Protein AF-A0A0C3AKU4-F1 (afdb_monomer_lite)

Structure (mmCIF, N/CA/C/O backbone):
data_AF-A0A0C3AKU4-F1
#
_entry.id   AF-A0A0C3AKU4-F1
#
loop_
_atom_site.group_PDB
_atom_site.id
_atom_site.type_symbol
_atom_site.label_atom_id
_atom_site.label_alt_id
_atom_site.label_comp_id
_atom_site.label_asym_id
_atom_site.label_entity_id
_atom_site.label_seq_id
_atom_site.pdbx_PDB_ins_code
_atom_site.Cartn_x
_atom_site.Cartn_y
_atom_site.Cartn_z
_atom_site.occupancy
_atom_site.B_iso_or_equiv
_atom_site.auth_seq_id
_atom_site.auth_comp_id
_atom_site.auth_asym_id
_atom_site.auth_atom_id
_atom_site.pdbx_PDB_model_num
ATOM 1 N N . LEU A 1 1 ? -0.906 -10.750 6.330 1.00 57.19 1 LEU A N 1
ATOM 2 C CA . LEU A 1 1 ? -0.267 -9.595 7.023 1.00 57.19 1 LEU A CA 1
ATOM 3 C C . LEU A 1 1 ? 1.233 -9.761 7.236 1.00 57.19 1 LEU A C 1
ATOM 5 O O . LEU A 1 1 ? 1.944 -8.767 7.169 1.00 57.19 1 LEU A O 1
ATOM 9 N N . THR A 1 2 ? 1.725 -10.977 7.476 1.00 61.22 2 THR A N 1
ATOM 10 C CA . THR A 1 2 ? 3.160 -11.286 7.604 1.00 61.22 2 THR A CA 1
ATOM 11 C C . THR A 1 2 ? 3.976 -10.761 6.421 1.00 61.22 2 THR A C 1
ATOM 13 O O . THR A 1 2 ? 4.950 -10.059 6.647 1.00 61.22 2 THR A O 1
ATOM 16 N N . GLN A 1 3 ? 3.505 -10.947 5.182 1.00 67.44 3 GLN A N 1
ATOM 17 C CA . GLN A 1 3 ? 4.186 -10.451 3.974 1.00 67.44 3 GLN A CA 1
ATOM 18 C C . GLN A 1 3 ? 4.362 -8.920 3.916 1.00 67.44 3 GLN A C 1
ATOM 20 O O . GLN A 1 3 ? 5.371 -8.447 3.409 1.00 67.44 3 GLN A O 1
ATOM 25 N N . LEU A 1 4 ? 3.425 -8.130 4.462 1.00 67.31 4 LEU A N 1
ATOM 26 C CA . LEU A 1 4 ? 3.559 -6.663 4.536 1.00 67.31 4 LEU A CA 1
ATOM 27 C C . LEU A 1 4 ? 4.584 -6.238 5.584 1.00 67.31 4 LEU A C 1
ATOM 29 O O . LEU A 1 4 ? 5.330 -5.290 5.365 1.00 67.31 4 LEU A O 1
ATOM 33 N N . ARG A 1 5 ? 4.627 -6.950 6.715 1.00 65.94 5 ARG A N 1
ATOM 34 C CA . ARG A 1 5 ? 5.590 -6.697 7.795 1.00 65.94 5 ARG A CA 1
ATOM 35 C C . ARG A 1 5 ? 7.017 -7.070 7.403 1.00 65.94 5 ARG A C 1
ATOM 37 O O . ARG A 1 5 ? 7.945 -6.468 7.923 1.00 65.94 5 ARG A O 1
ATOM 44 N N . THR A 1 6 ? 7.181 -8.031 6.499 1.00 62.38 6 THR A N 1
ATOM 45 C CA . THR A 1 6 ? 8.490 -8.454 5.984 1.00 62.38 6 THR A CA 1
ATOM 46 C C . THR A 1 6 ? 8.853 -7.794 4.653 1.00 62.38 6 THR A C 1
ATOM 48 O O . THR A 1 6 ? 9.811 -8.223 4.024 1.00 62.38 6 THR A O 1
ATOM 51 N N . GLU A 1 7 ? 8.075 -6.811 4.178 1.00 65.00 7 GLU A N 1
ATOM 52 C CA . GLU A 1 7 ? 8.232 -6.190 2.848 1.00 65.00 7 GLU A CA 1
ATOM 53 C C . GLU A 1 7 ? 8.251 -7.192 1.669 1.00 65.00 7 GLU A C 1
ATOM 55 O O . GLU A 1 7 ? 8.611 -6.843 0.549 1.00 65.00 7 GLU A O 1
ATOM 60 N N . HIS A 1 8 ? 7.786 -8.427 1.882 1.00 71.19 8 HIS A N 1
ATOM 61 C CA . HIS A 1 8 ? 7.647 -9.479 0.864 1.00 71.19 8 HIS A CA 1
ATOM 62 C C . HIS A 1 8 ? 6.320 -9.356 0.110 1.00 71.19 8 HIS A C 1
ATOM 64 O O . HIS A 1 8 ? 5.663 -10.343 -0.221 1.00 71.19 8 HIS A O 1
ATOM 70 N N . VAL A 1 9 ? 5.883 -8.122 -0.103 1.00 78.50 9 VAL A N 1
ATOM 71 C CA . VAL A 1 9 ? 4.678 -7.819 -0.866 1.00 78.50 9 VAL A CA 1
ATOM 72 C C . VAL A 1 9 ? 5.062 -7.845 -2.340 1.00 78.50 9 VAL A C 1
ATOM 74 O O . VAL A 1 9 ? 6.108 -7.290 -2.679 1.00 78.50 9 VAL A O 1
ATOM 77 N N . PRO A 1 10 ? 4.243 -8.421 -3.232 1.00 78.81 10 PRO A N 1
ATOM 78 C CA . PRO A 1 10 ? 4.521 -8.466 -4.667 1.00 78.81 10 PRO A CA 1
ATOM 79 C C . PRO A 1 10 ? 4.308 -7.094 -5.342 1.00 78.81 10 PRO A C 1
ATOM 81 O O . PRO A 1 10 ? 3.543 -6.955 -6.290 1.00 78.81 10 PRO A O 1
ATOM 84 N N . LEU A 1 11 ? 4.967 -6.057 -4.824 1.00 87.81 11 LEU A N 1
ATOM 85 C CA . LEU A 1 11 ? 5.146 -4.763 -5.475 1.00 87.81 11 LEU A CA 1
ATOM 86 C C . LEU A 1 11 ? 6.333 -4.851 -6.437 1.00 87.81 11 LEU A C 1
ATOM 88 O O . LEU A 1 11 ? 7.272 -5.616 -6.186 1.00 87.81 11 LEU A O 1
ATOM 92 N N . ASN A 1 12 ? 6.336 -4.047 -7.501 1.00 88.12 12 ASN A N 1
ATOM 93 C CA . ASN A 1 12 ? 7.346 -4.170 -8.554 1.00 88.12 12 ASN A CA 1
ATOM 94 C C . ASN A 1 12 ? 8.782 -3.982 -8.040 1.00 88.12 12 ASN A C 1
ATOM 96 O O . ASN A 1 12 ? 9.687 -4.647 -8.537 1.00 88.12 12 ASN A O 1
ATOM 100 N N . PHE A 1 13 ? 9.002 -3.193 -6.979 1.00 88.56 13 PHE A N 1
ATOM 101 C CA . PHE A 1 13 ? 10.311 -3.117 -6.318 1.00 88.56 13 PHE A CA 1
ATOM 102 C C . PHE A 1 13 ? 10.807 -4.482 -5.807 1.00 88.56 13 PHE A C 1
ATOM 104 O O . PHE A 1 13 ? 11.940 -4.882 -6.083 1.00 88.56 13 PHE A O 1
ATOM 111 N N . TYR A 1 14 ? 9.960 -5.222 -5.086 1.00 88.44 14 TYR A N 1
ATOM 112 C CA . TYR A 1 14 ? 10.316 -6.544 -4.568 1.00 88.44 14 TYR A CA 1
ATOM 113 C C . TYR A 1 14 ? 10.392 -7.579 -5.694 1.00 88.44 14 TYR A C 1
ATOM 115 O O . TYR A 1 14 ? 11.351 -8.346 -5.760 1.00 88.44 14 TYR A O 1
ATOM 123 N N . LEU A 1 15 ? 9.434 -7.556 -6.627 1.00 88.75 15 LEU A N 1
ATOM 124 C CA . LEU A 1 15 ? 9.418 -8.460 -7.780 1.00 88.75 15 LEU A CA 1
ATOM 125 C C . LEU A 1 15 ? 10.670 -8.296 -8.652 1.00 88.75 15 LEU A C 1
ATOM 127 O O . LEU A 1 15 ? 11.224 -9.291 -9.120 1.00 88.75 15 LEU A O 1
ATOM 131 N N . ARG A 1 16 ? 11.165 -7.065 -8.828 1.00 90.25 16 ARG A N 1
ATOM 132 C CA . ARG A 1 16 ? 12.412 -6.798 -9.550 1.00 90.25 16 ARG A CA 1
ATOM 133 C C . ARG A 1 16 ? 13.613 -7.383 -8.813 1.00 90.25 16 ARG A C 1
ATOM 135 O O . ARG A 1 16 ? 14.471 -7.994 -9.445 1.00 90.25 16 ARG A O 1
ATOM 142 N N . ARG A 1 17 ? 13.650 -7.262 -7.479 1.00 88.50 17 ARG A N 1
ATOM 143 C CA . ARG A 1 17 ? 14.715 -7.833 -6.634 1.00 88.50 17 ARG A CA 1
ATOM 144 C C . ARG A 1 17 ? 14.819 -9.353 -6.782 1.00 88.50 17 ARG A C 1
ATOM 146 O O . ARG A 1 17 ? 15.927 -9.878 -6.814 1.00 88.50 17 ARG A O 1
ATOM 153 N N . ILE A 1 18 ? 13.687 -10.045 -6.924 1.00 89.25 18 ILE A N 1
ATOM 154 C CA . ILE A 1 18 ? 13.636 -11.498 -7.170 1.00 89.25 18 ILE A CA 1
ATOM 155 C C . ILE A 1 18 ? 13.615 -11.870 -8.665 1.00 89.25 18 ILE A C 1
ATOM 157 O O . ILE A 1 18 ? 13.333 -13.018 -9.003 1.00 89.25 18 ILE A O 1
ATOM 161 N N . LYS A 1 19 ? 13.909 -10.917 -9.564 1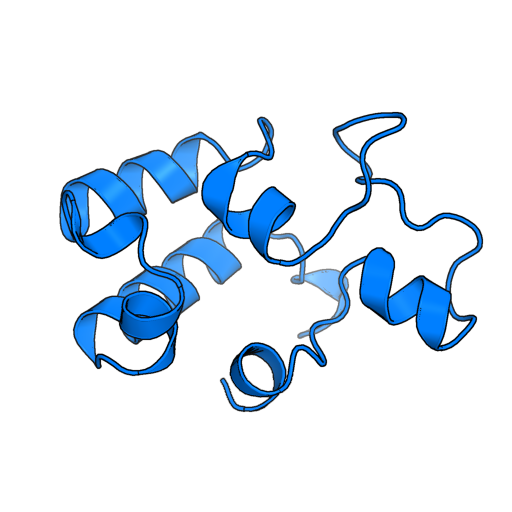.00 89.88 19 LYS A N 1
ATOM 162 C CA . LYS A 1 19 ? 13.974 -11.098 -11.027 1.00 89.88 19 LYS A CA 1
ATOM 163 C C . LYS A 1 19 ? 12.682 -11.641 -11.667 1.00 89.88 19 LYS A C 1
ATOM 165 O O . LYS A 1 19 ? 12.739 -12.371 -12.649 1.00 89.88 19 LYS A O 1
ATOM 170 N N . LY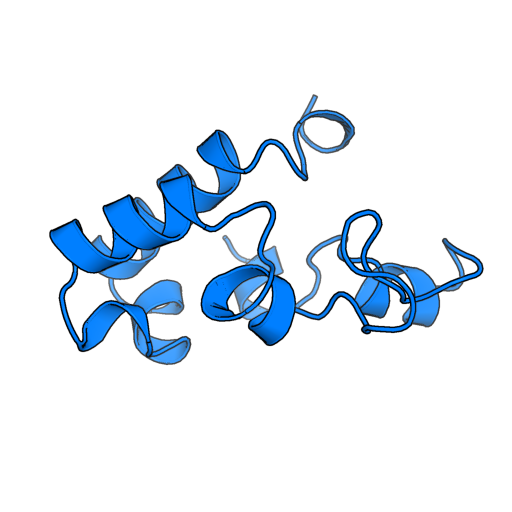S A 1 20 ? 11.513 -11.299 -11.114 1.00 88.25 20 LYS A N 1
ATOM 171 C CA . LYS A 1 20 ? 10.191 -11.679 -11.657 1.00 88.25 20 LYS A CA 1
ATOM 172 C C . LYS A 1 20 ? 9.594 -10.649 -12.619 1.00 88.25 20 LYS A C 1
ATOM 174 O O . LYS A 1 20 ? 8.661 -10.985 -13.336 1.00 88.25 20 LYS A O 1
ATOM 179 N N . VAL A 1 21 ? 10.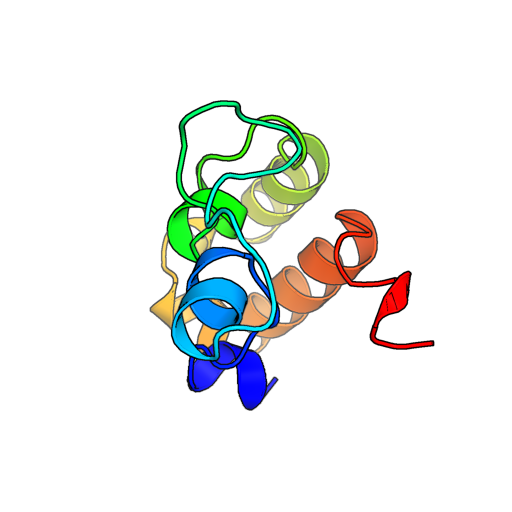106 -9.420 -12.614 1.00 88.62 21 VAL A N 1
ATOM 180 C CA . VAL A 1 21 ? 9.709 -8.341 -13.533 1.00 88.62 21 VAL A CA 1
ATOM 181 C C . VAL A 1 21 ? 10.941 -7.589 -14.032 1.00 88.62 21 VAL A C 1
ATOM 183 O O . VAL A 1 21 ? 11.977 -7.541 -13.353 1.00 88.62 21 VAL A O 1
ATOM 186 N N . ASP A 1 22 ? 10.816 -6.967 -15.200 1.00 87.44 22 ASP A N 1
ATOM 187 C CA . ASP A 1 22 ? 11.909 -6.223 -15.832 1.00 87.44 22 ASP A CA 1
ATOM 188 C C . ASP A 1 22 ? 12.059 -4.800 -15.291 1.00 87.44 22 ASP A C 1
ATOM 190 O O . ASP A 1 22 ? 13.181 -4.317 -15.139 1.00 87.44 22 ASP A O 1
ATOM 194 N N . SER A 1 23 ? 10.947 -4.163 -14.911 1.00 89.62 23 SER A N 1
ATOM 195 C CA . SER A 1 23 ? 10.931 -2.820 -14.325 1.00 89.62 23 SER A CA 1
ATOM 196 C C . SER A 1 23 ? 10.376 -2.824 -12.901 1.00 89.62 23 SER A C 1
ATOM 198 O O . SER A 1 23 ? 9.439 -3.554 -12.577 1.00 89.62 23 SER A O 1
ATOM 200 N N . ALA A 1 24 ? 10.966 -1.987 -12.045 1.00 90.75 24 ALA A N 1
ATOM 201 C CA . ALA A 1 24 ? 10.474 -1.718 -10.696 1.00 90.75 24 ALA A CA 1
ATOM 202 C C . ALA A 1 24 ? 9.417 -0.598 -10.663 1.00 90.75 24 ALA A C 1
ATOM 204 O O . ALA A 1 24 ? 8.930 -0.261 -9.582 1.00 90.75 24 ALA A O 1
ATOM 205 N N . ASP A 1 25 ? 9.086 -0.008 -11.811 1.00 92.69 25 ASP A N 1
ATOM 206 C CA . ASP A 1 25 ? 8.217 1.160 -11.902 1.00 92.69 25 ASP A CA 1
ATOM 207 C C . ASP A 1 25 ? 6.766 0.827 -11.572 1.00 92.69 25 ASP A C 1
ATOM 209 O O . ASP A 1 25 ? 6.273 -0.278 -11.803 1.00 92.69 25 ASP A O 1
ATOM 213 N N . CYS A 1 26 ? 6.054 1.809 -11.033 1.00 90.12 26 CYS A N 1
ATOM 214 C CA . CYS A 1 26 ? 4.630 1.709 -10.796 1.00 90.12 26 CYS A CA 1
ATOM 215 C C . CYS A 1 26 ? 3.880 1.688 -12.134 1.00 90.12 26 CYS A C 1
ATOM 217 O O . CYS A 1 26 ? 4.068 2.601 -12.940 1.00 90.12 26 CYS A O 1
ATOM 219 N N . PRO A 1 27 ? 2.944 0.741 -12.339 1.00 87.19 27 PRO A N 1
ATOM 220 C CA . PRO A 1 27 ? 2.140 0.683 -13.563 1.00 87.19 27 PRO A CA 1
ATOM 221 C C . PRO A 1 27 ? 1.345 1.968 -13.834 1.00 87.19 27 PRO A C 1
ATOM 223 O O . PRO A 1 27 ? 0.971 2.248 -14.966 1.00 87.19 27 PRO A O 1
ATOM 226 N N . HIS A 1 28 ? 1.076 2.750 -12.784 1.00 88.88 28 HIS A N 1
ATOM 227 C CA . HIS A 1 28 ? 0.288 3.980 -12.847 1.00 88.88 28 HIS A CA 1
ATOM 228 C C . HIS A 1 28 ? 1.128 5.258 -12.739 1.00 88.88 28 HIS A C 1
ATOM 230 O O . HIS A 1 28 ? 0.591 6.356 -12.881 1.00 88.88 28 HIS A O 1
ATOM 236 N N . CYS A 1 29 ? 2.416 5.152 -12.408 1.00 89.94 29 CYS A N 1
ATOM 237 C CA . CYS A 1 29 ? 3.308 6.297 -12.233 1.00 89.94 29 CYS A CA 1
ATOM 238 C C . CYS A 1 29 ? 4.623 6.014 -12.974 1.00 89.94 29 CYS A C 1
ATOM 240 O O . CYS A 1 29 ? 5.541 5.448 -12.374 1.00 89.94 29 CYS A O 1
ATOM 242 N N . PRO A 1 30 ? 4.710 6.392 -14.264 1.00 85.19 30 PRO A N 1
ATOM 243 C CA . PRO A 1 30 ? 5.893 6.151 -15.084 1.00 85.19 30 PRO A CA 1
ATOM 244 C C . PRO A 1 30 ? 7.157 6.739 -14.446 1.00 85.19 30 PRO A C 1
ATOM 246 O O . PRO A 1 30 ? 7.138 7.875 -13.971 1.00 85.19 30 PRO A O 1
ATOM 249 N N . GLY A 1 31 ? 8.244 5.962 -14.418 1.00 87.62 31 GLY A N 1
ATOM 250 C CA . GLY A 1 31 ? 9.536 6.380 -13.862 1.00 87.62 31 GLY A CA 1
ATOM 251 C C . GLY A 1 31 ? 9.593 6.481 -12.332 1.00 87.62 31 GLY A C 1
ATOM 252 O O . GLY A 1 31 ? 10.594 6.951 -11.791 1.00 87.62 31 GLY A O 1
ATOM 253 N N . ILE A 1 32 ? 8.541 6.065 -11.615 1.00 91.88 32 ILE A N 1
ATOM 254 C CA . ILE A 1 32 ? 8.535 6.024 -10.149 1.00 91.88 32 ILE A CA 1
ATOM 255 C C . ILE A 1 32 ? 8.511 4.578 -9.675 1.00 91.88 32 ILE A C 1
ATOM 257 O O . ILE A 1 32 ? 7.562 3.846 -9.940 1.00 91.88 32 ILE A O 1
ATOM 261 N N . VAL A 1 33 ? 9.506 4.197 -8.878 1.00 90.94 33 VAL A N 1
ATOM 262 C CA . VAL A 1 33 ? 9.607 2.859 -8.283 1.00 90.94 33 VAL A CA 1
ATOM 263 C C . VAL A 1 33 ? 8.398 2.540 -7.392 1.00 90.94 33 VAL A C 1
ATOM 265 O O . VAL A 1 33 ? 8.094 3.256 -6.431 1.00 90.94 33 VAL A O 1
ATOM 268 N N . GLU A 1 34 ? 7.747 1.406 -7.651 1.00 91.38 34 GLU A N 1
ATOM 269 C CA . GLU A 1 34 ? 6.640 0.880 -6.852 1.00 91.38 34 GLU A CA 1
ATOM 270 C C . GLU A 1 34 ? 7.159 0.189 -5.585 1.00 91.38 34 GLU A C 1
ATOM 272 O O . GLU A 1 34 ? 7.274 -1.034 -5.503 1.00 91.38 34 GLU A O 1
ATOM 277 N N . ASN A 1 35 ? 7.485 0.984 -4.569 1.00 89.31 35 ASN A N 1
ATOM 278 C CA . ASN A 1 35 ? 7.784 0.492 -3.225 1.00 89.31 35 ASN A CA 1
ATOM 279 C C . ASN A 1 35 ? 6.584 0.675 -2.278 1.00 89.31 35 ASN A C 1
ATOM 281 O O . ASN A 1 35 ? 5.598 1.341 -2.607 1.00 89.31 35 ASN A O 1
ATO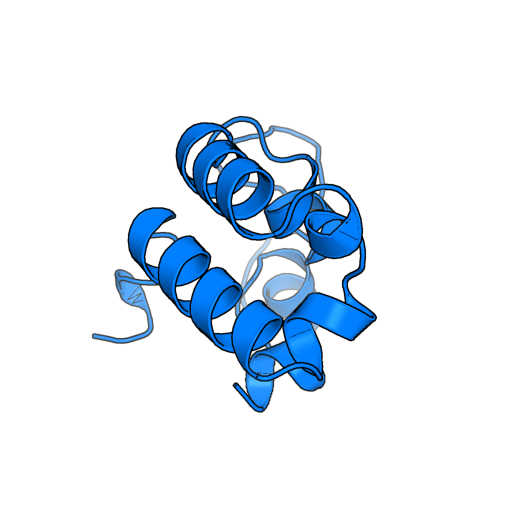M 285 N N . LEU A 1 36 ? 6.675 0.108 -1.071 1.00 87.62 36 LEU A N 1
ATOM 286 C CA . LEU A 1 36 ? 5.591 0.150 -0.084 1.00 87.62 36 LEU A CA 1
ATOM 287 C C . LEU A 1 36 ? 5.192 1.586 0.297 1.00 87.62 36 LEU A C 1
ATOM 289 O O . LEU A 1 36 ? 4.008 1.870 0.474 1.00 87.62 36 LEU A O 1
ATOM 293 N N . ARG A 1 37 ? 6.156 2.515 0.372 1.00 88.25 37 ARG A N 1
ATOM 294 C CA . ARG A 1 37 ? 5.877 3.929 0.672 1.00 88.25 37 ARG A CA 1
ATOM 295 C C . ARG A 1 37 ? 5.132 4.605 -0.471 1.00 88.25 37 ARG A C 1
ATOM 297 O O . ARG A 1 37 ? 4.150 5.291 -0.210 1.00 88.25 37 ARG A O 1
ATOM 304 N N . HIS A 1 38 ? 5.561 4.398 -1.716 1.00 91.25 38 HIS A N 1
ATOM 305 C CA . HIS A 1 38 ? 4.873 4.935 -2.884 1.00 91.25 38 HIS A CA 1
ATOM 306 C C . HIS A 1 38 ? 3.443 4.400 -2.939 1.00 91.25 38 HIS A C 1
ATOM 308 O O . HIS A 1 38 ? 2.501 5.187 -2.990 1.00 91.25 38 HIS A O 1
ATOM 314 N N . TYR A 1 39 ? 3.283 3.082 -2.835 1.00 90.06 39 TYR A N 1
ATOM 315 C CA . TYR A 1 39 ? 1.991 2.405 -2.840 1.00 90.06 39 TYR A CA 1
ATOM 316 C C . TYR A 1 39 ? 1.024 2.968 -1.782 1.00 90.06 39 TYR A C 1
ATOM 318 O O . TYR A 1 39 ? -0.104 3.325 -2.116 1.00 90.06 39 TYR A O 1
ATOM 326 N N . LEU A 1 40 ? 1.472 3.125 -0.530 1.00 89.06 40 LEU A N 1
ATOM 327 C CA . LEU A 1 40 ? 0.615 3.574 0.576 1.00 89.06 40 LEU A CA 1
ATOM 328 C C . LEU A 1 40 ? 0.412 5.090 0.645 1.00 89.06 40 LEU A C 1
ATOM 330 O O . LEU A 1 40 ? -0.660 5.551 1.041 1.00 89.06 40 LEU A O 1
ATOM 334 N N . PHE A 1 41 ? 1.431 5.883 0.311 1.00 89.75 41 PHE A N 1
ATOM 335 C CA . PHE A 1 41 ? 1.455 7.304 0.669 1.00 89.75 41 PHE A CA 1
ATOM 336 C C . PHE A 1 41 ? 1.483 8.264 -0.513 1.00 89.75 41 PHE A C 1
ATOM 338 O O . PHE A 1 41 ? 1.075 9.415 -0.326 1.00 89.75 41 PHE A O 1
ATOM 345 N N . SER A 1 42 ? 1.874 7.820 -1.711 1.00 89.56 42 SER A N 1
ATOM 346 C CA . SER A 1 42 ? 2.161 8.731 -2.831 1.00 89.56 42 SER A CA 1
ATOM 347 C C . SER A 1 42 ? 1.402 8.405 -4.117 1.00 89.56 42 SER A C 1
ATOM 349 O O . SER A 1 42 ? 0.987 9.329 -4.810 1.00 89.56 42 SER A O 1
ATOM 351 N N . CYS A 1 43 ? 1.160 7.132 -4.426 1.00 92.31 43 CYS A N 1
ATOM 352 C CA . CYS A 1 43 ? 0.635 6.688 -5.716 1.00 92.31 43 CYS A CA 1
ATOM 353 C C . CYS A 1 43 ? -0.740 7.287 -6.020 1.00 92.31 43 CYS A C 1
ATOM 355 O O . CYS A 1 43 ? -1.727 6.973 -5.350 1.00 92.31 43 CYS A O 1
ATOM 357 N N . ARG A 1 44 ? -0.822 8.144 -7.044 1.00 89.31 44 ARG A N 1
ATOM 358 C CA . ARG A 1 44 ? -2.041 8.894 -7.388 1.00 89.31 44 ARG A CA 1
ATOM 359 C C . ARG A 1 44 ? -3.239 7.986 -7.673 1.00 89.31 44 ARG A C 1
ATOM 361 O O . ARG A 1 44 ? -4.350 8.340 -7.293 1.00 89.31 44 ARG A O 1
ATOM 368 N N . ASN A 1 45 ? -3.005 6.805 -8.243 1.00 91.44 45 ASN A N 1
ATOM 369 C CA . ASN A 1 45 ? -4.055 5.829 -8.534 1.00 91.44 45 ASN A CA 1
ATOM 370 C C . ASN A 1 45 ? -4.798 5.361 -7.270 1.00 91.44 45 ASN A C 1
ATOM 372 O O . ASN A 1 45 ? -6.010 5.188 -7.281 1.00 91.44 45 ASN A O 1
ATOM 376 N N . TYR A 1 46 ? -4.092 5.246 -6.143 1.00 90.38 46 TYR A N 1
ATOM 377 C CA . TYR A 1 46 ? -4.673 4.821 -4.866 1.00 90.38 46 TYR A CA 1
ATOM 378 C C . TYR A 1 46 ? -5.081 6.006 -3.983 1.00 90.38 46 TYR A C 1
ATOM 380 O O . TYR A 1 46 ? -5.101 5.894 -2.759 1.00 90.38 46 TYR A O 1
ATOM 388 N N . HIS A 1 47 ? -5.359 7.177 -4.567 1.00 90.81 47 HIS A N 1
ATOM 389 C CA . HIS A 1 47 ? -5.757 8.361 -3.803 1.00 90.81 47 HIS A CA 1
ATOM 390 C C . HIS A 1 47 ? -7.064 8.146 -3.029 1.00 90.81 47 HIS A C 1
ATOM 392 O O . HIS A 1 47 ? -7.106 8.449 -1.840 1.00 90.81 47 HIS A O 1
ATOM 398 N N . LEU A 1 48 ? -8.100 7.595 -3.670 1.00 90.88 48 LEU A N 1
ATOM 399 C CA . LEU A 1 48 ? -9.409 7.366 -3.043 1.00 90.88 48 LEU A CA 1
ATOM 400 C C . LEU A 1 48 ? -9.331 6.447 -1.809 1.00 90.88 48 LEU A C 1
ATOM 402 O O . LEU A 1 48 ? -9.652 6.921 -0.717 1.00 90.88 48 LEU A O 1
ATOM 406 N N . PRO A 1 49 ? -8.809 5.206 -1.902 1.00 91.62 49 PRO A N 1
ATOM 407 C CA . PRO A 1 49 ? -8.705 4.342 -0.725 1.00 91.62 49 PRO A CA 1
ATOM 408 C C . PRO A 1 49 ? -7.766 4.924 0.345 1.00 91.62 49 PRO A C 1
ATOM 410 O O . PRO A 1 49 ? -7.972 4.744 1.547 1.00 91.62 49 PRO A O 1
ATOM 413 N N . ARG A 1 50 ? -6.739 5.692 -0.052 1.00 92.75 50 ARG A N 1
ATOM 414 C CA . ARG A 1 50 ? -5.858 6.396 0.896 1.00 92.75 50 ARG A CA 1
ATOM 415 C C . ARG A 1 50 ? -6.592 7.508 1.635 1.00 92.75 50 ARG A C 1
ATOM 417 O O . ARG A 1 50 ? -6.336 7.717 2.819 1.00 92.75 50 ARG A O 1
ATOM 424 N N . MET A 1 51 ? -7.469 8.235 0.950 1.00 91.56 51 MET A N 1
ATOM 425 C CA . MET A 1 51 ? -8.295 9.276 1.547 1.00 91.56 51 MET A CA 1
ATOM 426 C C . MET A 1 51 ? -9.239 8.670 2.583 1.00 91.56 51 MET A C 1
ATOM 428 O O . MET A 1 51 ? -9.329 9.195 3.687 1.00 91.56 51 MET A O 1
ATOM 432 N N . GLU A 1 52 ? -9.877 7.538 2.288 1.00 91.44 52 GLU A N 1
ATOM 433 C CA . GLU A 1 52 ? -10.704 6.822 3.266 1.00 91.44 52 GLU A CA 1
ATOM 434 C C . GLU A 1 52 ? -9.897 6.333 4.474 1.00 91.44 52 GLU A C 1
ATOM 436 O O . GLU A 1 52 ? -10.286 6.552 5.624 1.00 91.44 52 GLU A O 1
ATOM 441 N N . MET A 1 53 ? -8.724 5.737 4.236 1.00 91.31 53 MET A N 1
ATOM 442 C CA . MET A 1 53 ? -7.810 5.329 5.305 1.00 91.31 53 MET A CA 1
ATOM 443 C C . MET A 1 53 ? -7.397 6.522 6.183 1.00 91.31 53 MET A C 1
ATOM 445 O O . MET A 1 53 ? -7.365 6.410 7.411 1.00 91.31 53 MET A O 1
ATOM 449 N N . ARG A 1 54 ? -7.115 7.680 5.570 1.00 90.75 54 ARG A N 1
ATOM 450 C CA . ARG A 1 54 ? -6.785 8.930 6.274 1.00 90.75 54 ARG A CA 1
ATOM 451 C C . ARG A 1 54 ? -7.964 9.503 7.044 1.00 90.75 54 ARG A C 1
ATOM 453 O O . ARG A 1 54 ? -7.757 9.947 8.164 1.00 90.75 54 ARG A O 1
ATOM 460 N N . GLN A 1 55 ? -9.176 9.469 6.500 1.00 91.44 55 GLN A N 1
ATOM 461 C CA . GLN A 1 55 ? -10.369 9.909 7.226 1.00 91.44 55 GLN A CA 1
ATOM 462 C C . GLN A 1 55 ? -10.603 9.051 8.472 1.00 91.44 55 GLN A C 1
ATOM 464 O O . GLN A 1 55 ? -10.904 9.580 9.537 1.00 91.44 55 GLN A O 1
ATOM 469 N N . LYS A 1 56 ? -10.380 7.735 8.372 1.00 90.25 56 LYS A N 1
ATOM 470 C CA . LYS A 1 56 ? -10.595 6.804 9.484 1.00 90.25 56 LYS A CA 1
ATOM 471 C C . LYS A 1 56 ? -9.530 6.883 10.581 1.00 90.25 56 LYS A C 1
ATOM 473 O O . LYS A 1 56 ? -9.854 6.738 11.754 1.00 90.25 56 LYS A O 1
ATOM 478 N N . LEU A 1 57 ? -8.258 7.057 10.216 1.00 90.06 57 LEU A N 1
ATOM 479 C CA . LEU A 1 57 ? -7.129 7.018 11.161 1.00 90.06 57 LEU A CA 1
ATOM 480 C C . LEU A 1 57 ? -6.539 8.401 11.487 1.00 90.06 57 LEU A C 1
ATOM 482 O O . LEU A 1 57 ? -5.656 8.522 12.343 1.00 90.06 57 LEU A O 1
ATOM 486 N N . GLY A 1 58 ? -6.968 9.446 10.780 1.00 91.00 58 GLY A N 1
ATOM 487 C CA . GLY A 1 58 ? -6.425 10.795 10.884 1.00 91.00 58 GLY A 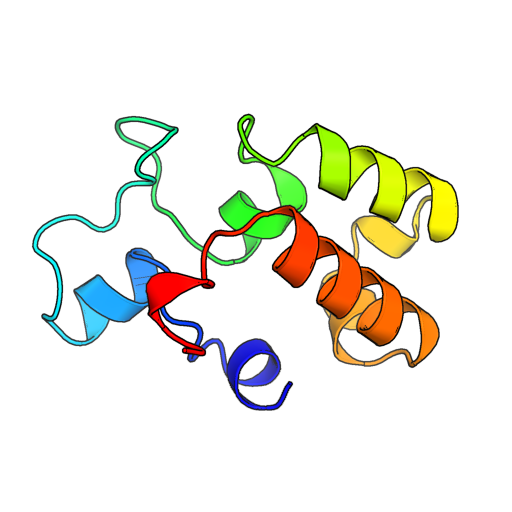CA 1
ATOM 488 C C . GLY A 1 58 ? -4.918 10.840 10.623 1.00 91.00 58 GLY A C 1
ATOM 489 O O . GLY A 1 58 ? -4.387 10.196 9.715 1.00 91.00 58 GLY A O 1
ATOM 490 N N . ARG A 1 59 ? -4.196 11.577 11.477 1.00 87.25 59 ARG A N 1
ATOM 491 C CA . ARG A 1 59 ? -2.730 11.724 11.399 1.00 87.25 59 ARG A CA 1
ATOM 492 C C . ARG A 1 59 ? -1.980 10.395 11.525 1.00 87.25 59 ARG A C 1
ATOM 494 O O . ARG A 1 59 ? -0.872 10.286 11.018 1.00 87.25 59 ARG A O 1
ATOM 501 N N . LYS A 1 60 ? -2.568 9.369 12.153 1.00 87.81 60 LYS A N 1
ATOM 502 C CA . LYS A 1 60 ? -1.915 8.059 12.324 1.00 87.81 60 LYS A CA 1
ATOM 503 C C . LYS A 1 60 ? -1.785 7.290 11.004 1.00 87.81 60 LYS A C 1
ATOM 505 O O . LYS A 1 60 ? -0.926 6.420 10.895 1.00 87.81 60 LYS A O 1
ATOM 510 N N . ALA A 1 61 ? -2.571 7.652 9.985 1.00 86.56 61 ALA A N 1
ATOM 511 C CA . ALA A 1 61 ? -2.528 7.039 8.659 1.00 86.56 61 ALA A CA 1
ATOM 512 C C . ALA A 1 61 ? -1.196 7.227 7.921 1.00 86.56 61 ALA A C 1
ATOM 514 O O . ALA A 1 61 ? -0.965 6.527 6.945 1.00 86.56 61 ALA A O 1
ATOM 515 N N . SER A 1 62 ? -0.340 8.175 8.320 1.00 86.44 62 SER A N 1
ATOM 516 C CA . SER A 1 62 ? 0.982 8.383 7.707 1.00 86.44 62 SER A CA 1
ATOM 517 C C . SER A 1 62 ? 2.084 7.521 8.329 1.00 86.44 62 SER A C 1
ATOM 519 O O . SER A 1 62 ? 3.184 7.443 7.785 1.00 86.44 62 SER A O 1
ATOM 521 N N . SER A 1 63 ? 1.814 6.861 9.459 1.00 88.94 63 SER A N 1
ATOM 522 C CA . SER A 1 63 ? 2.798 6.028 10.144 1.00 88.94 63 SER A CA 1
ATOM 523 C C . SER A 1 63 ? 2.705 4.586 9.664 1.00 88.94 63 SER A C 1
ATOM 525 O O . SER A 1 63 ? 1.793 3.846 10.033 1.00 88.94 63 SER A O 1
ATOM 527 N N . LEU A 1 64 ? 3.698 4.156 8.883 1.00 86.25 64 LEU A N 1
ATOM 528 C CA . LEU A 1 64 ? 3.810 2.761 8.452 1.00 86.25 64 LEU A CA 1
ATOM 529 C C . LEU A 1 64 ? 3.857 1.800 9.650 1.00 86.25 64 LEU A C 1
ATOM 531 O O . LEU A 1 64 ? 3.201 0.763 9.639 1.00 86.25 64 LEU A O 1
ATOM 535 N N . LYS A 1 65 ? 4.583 2.175 10.711 1.00 86.38 65 LYS A N 1
ATOM 536 C CA . LYS A 1 65 ? 4.673 1.387 11.946 1.00 86.38 65 LYS A CA 1
ATOM 537 C C . LYS A 1 65 ? 3.288 1.174 12.562 1.00 86.38 65 LYS A C 1
ATOM 539 O O . LYS A 1 65 ? 2.943 0.046 12.896 1.00 86.38 65 LYS A O 1
ATOM 544 N N . PHE A 1 66 ? 2.478 2.230 12.641 1.00 87.38 66 PHE A N 1
ATOM 545 C CA . PHE A 1 66 ? 1.109 2.140 13.145 1.00 87.38 66 PHE A CA 1
ATOM 546 C C . PHE A 1 66 ? 0.237 1.241 12.259 1.00 87.38 66 PHE A C 1
ATOM 548 O O . PHE A 1 66 ? -0.404 0.326 12.766 1.00 87.38 66 PHE A O 1
ATOM 555 N N . LEU A 1 67 ? 0.275 1.429 10.935 1.00 86.88 67 LEU A N 1
ATOM 556 C CA . LEU A 1 67 ? -0.494 0.616 9.983 1.00 86.88 67 LEU A CA 1
ATOM 557 C C . LEU A 1 67 ? -0.150 -0.880 10.040 1.00 86.88 67 LEU A C 1
ATOM 559 O O . LEU A 1 67 ? -1.001 -1.717 9.747 1.00 86.88 67 LEU A O 1
ATOM 563 N N . LEU A 1 68 ? 1.086 -1.226 10.406 1.00 84.75 68 LEU A N 1
ATOM 564 C CA . LEU A 1 68 ? 1.549 -2.610 10.474 1.00 84.75 68 LEU A CA 1
ATOM 565 C C . LEU A 1 68 ? 1.400 -3.246 11.861 1.00 84.75 68 LEU A C 1
ATOM 567 O O . LEU A 1 68 ? 1.286 -4.472 11.934 1.00 84.75 68 LEU A O 1
ATOM 571 N N . GLN A 1 69 ? 1.432 -2.469 12.946 1.00 85.38 69 GLN A N 1
ATOM 572 C CA . GLN A 1 69 ? 1.463 -2.988 14.321 1.00 85.38 69 GLN A CA 1
ATOM 573 C C . GLN A 1 69 ? 0.134 -2.839 15.068 1.00 85.38 69 GLN A C 1
ATOM 575 O O . GLN A 1 69 ? -0.221 -3.737 15.826 1.00 85.38 69 GLN A O 1
ATOM 580 N N . ASP A 1 70 ? -0.603 -1.750 14.849 1.00 88.88 70 ASP A N 1
ATOM 581 C CA . ASP A 1 70 ? -1.846 -1.462 15.566 1.00 88.88 70 ASP A CA 1
ATOM 582 C C . ASP A 1 70 ? -3.040 -2.200 14.950 1.00 88.88 70 ASP A C 1
ATOM 584 O O . ASP A 1 70 ? -3.158 -2.298 13.730 1.00 88.88 70 ASP A O 1
ATOM 588 N N . GLN A 1 71 ? -3.966 -2.695 15.773 1.00 87.00 71 GLN A N 1
ATOM 589 C CA . GLN A 1 71 ? -5.115 -3.460 15.282 1.00 87.00 71 GLN A CA 1
ATOM 590 C C . GLN A 1 71 ? -6.045 -2.625 14.382 1.00 87.00 71 GLN A C 1
ATOM 592 O O . GLN A 1 71 ? -6.555 -3.137 13.382 1.00 87.00 71 GLN A O 1
ATOM 597 N N . GLN A 1 72 ? -6.261 -1.344 14.697 1.00 88.25 72 GLN A N 1
ATOM 598 C CA . GLN A 1 72 ? -7.068 -0.446 13.866 1.00 88.25 72 GLN A CA 1
ATOM 599 C C . GLN A 1 72 ? -6.318 -0.072 12.588 1.00 88.25 72 GLN A C 1
ATOM 601 O O . GLN A 1 72 ? -6.906 -0.100 11.503 1.00 88.25 72 GLN A O 1
ATOM 606 N N . GLY A 1 73 ? -5.017 0.216 12.710 1.00 88.31 73 GLY A N 1
ATOM 607 C CA . GLY A 1 73 ? -4.130 0.481 11.576 1.00 88.31 73 GLY A CA 1
ATOM 608 C C . GLY A 1 73 ? -4.122 -0.669 10.569 1.00 88.31 73 GLY A C 1
ATOM 609 O O . GLY A 1 73 ? -4.358 -0.465 9.380 1.00 88.31 73 GLY A O 1
ATOM 610 N N . VAL A 1 74 ? -3.964 -1.892 11.069 1.00 88.19 74 VAL A N 1
ATOM 611 C CA . VAL A 1 74 ? -3.967 -3.128 10.285 1.00 88.19 74 VAL A CA 1
ATOM 612 C C . VAL A 1 74 ? -5.304 -3.349 9.578 1.00 88.19 74 VAL A C 1
ATOM 614 O O . VAL A 1 74 ? -5.320 -3.662 8.389 1.00 88.19 74 VAL A O 1
ATOM 617 N N . ARG A 1 75 ? -6.439 -3.165 10.267 1.00 88.88 75 ARG A N 1
ATOM 618 C CA . ARG A 1 75 ? -7.769 -3.309 9.645 1.00 88.88 75 ARG A CA 1
ATOM 619 C C . ARG A 1 75 ? -7.973 -2.304 8.510 1.00 88.88 75 ARG A C 1
ATOM 621 O O . ARG A 1 75 ? -8.483 -2.669 7.454 1.00 88.88 75 ARG A O 1
ATOM 628 N N . ALA A 1 76 ? -7.565 -1.052 8.712 1.00 89.94 76 ALA A N 1
ATOM 629 C CA . ALA A 1 76 ? -7.644 -0.026 7.677 1.00 89.94 76 ALA A CA 1
ATOM 630 C C . ALA A 1 76 ? -6.702 -0.324 6.498 1.00 89.94 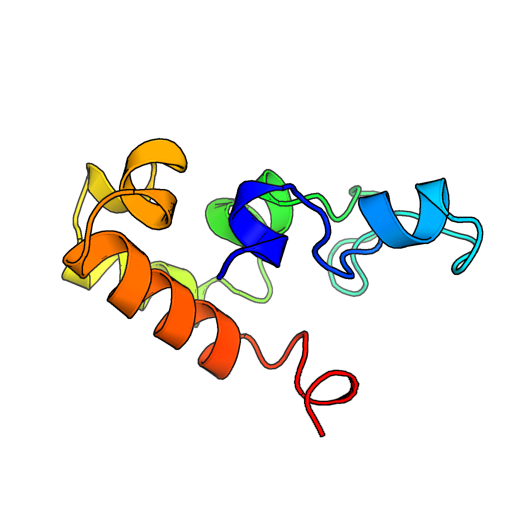76 ALA A C 1
ATOM 632 O O . ALA A 1 76 ? -7.095 -0.146 5.350 1.00 89.94 76 ALA A O 1
ATOM 633 N N . LEU A 1 77 ? -5.501 -0.844 6.770 1.00 88.94 77 LEU A N 1
ATOM 634 C CA . LEU A 1 77 ? -4.548 -1.262 5.744 1.00 88.94 77 LEU A CA 1
ATOM 635 C C . LEU A 1 77 ? -5.087 -2.424 4.894 1.00 88.94 77 LEU A C 1
ATOM 637 O O . LEU A 1 77 ? -4.940 -2.401 3.675 1.00 88.94 77 LEU A O 1
ATOM 641 N N . ILE A 1 78 ? -5.739 -3.422 5.503 1.00 87.38 78 ILE A N 1
ATOM 642 C CA . ILE A 1 78 ? -6.388 -4.515 4.754 1.00 87.38 78 ILE A CA 1
ATOM 643 C C . ILE A 1 78 ? -7.479 -3.956 3.836 1.00 87.38 78 ILE A C 1
ATOM 645 O O . ILE A 1 78 ? -7.522 -4.318 2.662 1.00 87.38 78 ILE A O 1
ATOM 649 N N . LYS A 1 79 ? -8.320 -3.044 4.343 1.00 89.44 79 LYS A N 1
ATOM 650 C CA . LYS A 1 79 ? -9.358 -2.386 3.536 1.00 89.44 79 LYS A CA 1
ATOM 651 C C . LYS A 1 79 ? -8.743 -1.636 2.351 1.00 89.44 79 LYS A C 1
ATOM 653 O O . LYS A 1 79 ? -9.162 -1.849 1.220 1.00 89.44 79 LYS A O 1
ATOM 658 N N . PHE A 1 80 ? -7.694 -0.852 2.601 1.00 90.12 80 PHE A N 1
ATOM 659 C CA . PHE A 1 80 ? -6.947 -0.143 1.563 1.00 90.12 80 PHE A CA 1
ATOM 660 C C . PHE A 1 80 ? -6.417 -1.094 0.482 1.00 90.12 80 PHE A C 1
ATOM 662 O O . PHE A 1 80 ? -6.548 -0.815 -0.704 1.00 90.12 80 PHE A O 1
ATOM 669 N N . ILE A 1 81 ? -5.836 -2.230 0.880 1.00 88.06 81 ILE A N 1
ATOM 670 C CA . ILE A 1 81 ? -5.311 -3.232 -0.055 1.00 88.06 81 ILE A CA 1
ATOM 671 C C . ILE A 1 81 ? -6.421 -3.863 -0.899 1.00 88.06 81 ILE A C 1
ATOM 673 O O . ILE A 1 81 ? -6.228 -4.116 -2.086 1.00 88.06 81 ILE A O 1
ATOM 677 N N . HIS A 1 82 ? -7.573 -4.126 -0.293 1.00 87.19 82 HIS A N 1
ATOM 678 C CA . HIS A 1 82 ? -8.718 -4.669 -1.008 1.00 87.19 82 HIS A CA 1
ATOM 679 C C . HIS A 1 82 ? -9.267 -3.660 -2.031 1.00 87.19 82 HIS A C 1
ATOM 681 O O . HIS A 1 82 ? -9.509 -4.004 -3.186 1.00 87.19 82 HIS A O 1
ATOM 687 N N . GLU A 1 83 ? -9.403 -2.394 -1.634 1.00 88.31 83 GLU A N 1
ATOM 688 C CA . GLU A 1 83 ? -9.921 -1.319 -2.487 1.00 88.31 83 GLU A CA 1
ATOM 689 C C . GLU A 1 83 ? -8.945 -0.878 -3.579 1.00 88.31 83 GLU A C 1
ATOM 691 O O . GLU A 1 83 ? -9.378 -0.479 -4.657 1.00 88.31 83 GLU A O 1
ATOM 696 N N . SER A 1 84 ? -7.635 -0.973 -3.339 1.00 86.94 84 SER A N 1
ATOM 697 C CA . SER A 1 84 ? -6.621 -0.661 -4.350 1.00 86.94 84 SER A CA 1
ATOM 698 C C . SER A 1 84 ? -6.652 -1.635 -5.529 1.00 86.94 84 SER A C 1
ATOM 700 O O . SER A 1 84 ? -6.106 -1.329 -6.586 1.00 86.94 84 SER A O 1
ATOM 702 N N . ARG A 1 85 ? -7.243 -2.825 -5.333 1.00 85.94 85 ARG A N 1
ATOM 703 C CA . ARG A 1 85 ? -7.316 -3.941 -6.288 1.00 85.94 85 ARG A CA 1
ATOM 704 C C . ARG A 1 85 ? -5.966 -4.424 -6.833 1.00 85.94 85 ARG A C 1
ATOM 706 O O . ARG A 1 85 ? -5.926 -5.307 -7.684 1.00 85.94 85 ARG A O 1
ATOM 713 N N . ARG A 1 86 ? -4.843 -3.929 -6.303 1.00 84.19 86 ARG A N 1
ATOM 714 C CA . ARG A 1 86 ? -3.494 -4.192 -6.830 1.00 84.19 86 ARG A CA 1
ATOM 715 C C . ARG A 1 86 ? -3.107 -5.672 -6.799 1.00 84.19 86 ARG A C 1
ATOM 717 O O . ARG A 1 86 ? -2.375 -6.130 -7.675 1.00 84.19 86 ARG A O 1
ATOM 724 N N . PHE A 1 87 ? -3.591 -6.407 -5.799 1.00 79.06 87 PHE A N 1
ATOM 725 C CA . PHE A 1 87 ? -3.281 -7.826 -5.597 1.00 79.06 87 PHE A CA 1
ATOM 726 C C . PHE A 1 87 ? -4.449 -8.762 -5.922 1.00 79.06 87 PHE A C 1
ATOM 728 O O . PHE A 1 87 ? -4.364 -9.944 -5.600 1.00 79.06 87 PHE A O 1
ATOM 735 N N . GLN A 1 88 ? -5.519 -8.276 -6.566 1.00 71.56 88 GLN A N 1
ATOM 736 C CA . GLN A 1 88 ? -6.656 -9.134 -6.931 1.00 71.56 88 GLN A CA 1
ATOM 737 C C . GLN A 1 88 ? -6.244 -10.306 -7.831 1.00 71.56 88 GLN A C 1
ATOM 739 O O . GLN A 1 88 ? -6.785 -11.391 -7.690 1.00 71.56 88 GLN A O 1
ATOM 744 N N . HIS A 1 89 ? -5.235 -10.121 -8.684 1.00 62.59 89 HIS A N 1
ATOM 745 C CA . HIS A 1 89 ? -4.706 -11.181 -9.550 1.00 62.59 89 HIS A CA 1
ATOM 746 C C . HIS A 1 89 ? -3.696 -12.126 -8.868 1.00 62.59 89 HIS A C 1
ATOM 748 O O . HIS A 1 89 ? -3.239 -13.067 -9.503 1.00 62.59 89 HIS A O 1
ATOM 754 N N . ILE A 1 90 ? -3.302 -11.867 -7.614 1.00 62.25 90 ILE A N 1
ATOM 755 C CA . ILE A 1 90 ? -2.291 -12.662 -6.884 1.00 62.25 90 ILE A CA 1
ATOM 756 C C . ILE A 1 90 ? -2.914 -13.447 -5.720 1.00 62.25 90 ILE A C 1
ATOM 758 O O . ILE A 1 90 ? -2.382 -14.475 -5.319 1.00 62.25 90 ILE A O 1
ATOM 762 N N . LEU A 1 91 ? -4.027 -12.959 -5.170 1.00 53.53 91 LEU A N 1
ATOM 763 C CA . LEU A 1 91 ? -4.771 -13.590 -4.072 1.00 53.53 91 LEU A CA 1
ATOM 764 C C . LEU A 1 91 ? -6.050 -14.303 -4.556 1.00 53.53 91 LEU A C 1
ATOM 766 O O . LEU A 1 91 ? -6.966 -14.484 -3.755 1.00 53.53 91 LEU A O 1
ATOM 770 N N . GLY A 1 92 ? -6.121 -14.633 -5.850 1.00 39.41 92 GLY A N 1
ATOM 771 C CA . GLY A 1 92 ? -7.185 -15.451 -6.441 1.00 39.41 92 GLY A CA 1
ATOM 772 C C . GLY A 1 92 ? -6.979 -16.931 -6.172 1.00 39.41 92 GLY A C 1
ATOM 773 O O . GLY A 1 92 ? -5.809 -17.369 -6.245 1.00 39.41 92 GLY A O 1
#

Organism: NCBI:txid933852

Foldseek 3Di:
DVCLVVQVDPQLCNCVVVPNDDDQDDPQGPPHGGGPCCLQPNPPLLPVLNVVLCVQCPPLSNDSCCLPPPPSSVVSVVSSCVVSCPCVVPVD

Secondary structure (DSSP, 8-state):
-HHHHTT----HHHHHHTTS-S--EETTEEEEE--HHIIIII-GGGHHHHHHHHHHHGGGGG-HHHHHHSHHHHHHHHHHHHHH-TTTTT--

Sequence (92 aa):
LTQLRTEHVPLNFYLRRIKKVDSADCPHCPGIVENLRHYLFSCRNYHLPRMEMRQKLGRKASSLKFLLQDQQGVRALIKFIHESRRFQHILG

Radius of gyration: 12.85 Å; chains: 1; bounding box: 25×27×31 Å

pLDDT: mean 84.84, std 10.05, range [39.41, 92.75]